Protein AF-A0A951B0Y8-F1 (afdb_monomer_lite)

Secondary structure (DSSP, 8-state):
--THHHHS-HHHHHHHHHHHHHHHHHHHHHHHHHSTTT-TTTTT------GGG---PPP------

Sequence (65 aa):
MWRIWLLFDPRRALVGLFIFLFVLALLIHFILLSTDRFNWLEGPHHTSVPAQMAPLPGAATAPAR

Structure (mmCIF, N/CA/C/O backbone):
data_AF-A0A951B0Y8-F1
#
_entry.id   AF-A0A951B0Y8-F1
#
loop_
_atom_site.group_PDB
_atom_site.id
_atom_site.type_symbol
_atom_site.label_atom_id
_atom_site.label_alt_id
_atom_site.label_comp_id
_atom_site.label_asym_id
_atom_site.label_entity_id
_atom_site.label_seq_id
_atom_site.pdbx_PDB_ins_code
_atom_site.Cartn_x
_atom_site.Cartn_y
_atom_site.Cartn_z
_atom_site.occupancy
_atom_site.B_iso_or_equiv
_atom_site.auth_seq_id
_atom_site.auth_comp_id
_atom_site.auth_asym_id
_atom_site.auth_atom_id
_atom_site.pdbx_PDB_model_num
ATOM 1 N N . MET A 1 1 ? 1.558 -0.519 26.817 1.00 65.62 1 MET A N 1
ATOM 2 C CA . MET A 1 1 ? 1.327 0.102 25.495 1.00 65.62 1 MET A CA 1
ATOM 3 C C . MET A 1 1 ? 0.281 -0.683 24.694 1.00 65.62 1 MET A C 1
ATOM 5 O O . MET A 1 1 ? 0.553 -1.149 23.604 1.00 65.62 1 MET A O 1
ATOM 9 N N . TRP A 1 2 ? -0.927 -0.850 25.240 1.00 69.06 2 TRP A N 1
ATOM 10 C CA . TRP A 1 2 ? -2.053 -1.517 24.557 1.00 69.06 2 TRP A CA 1
ATOM 11 C C . TRP A 1 2 ? -3.140 -0.513 24.136 1.00 69.06 2 TRP A C 1
ATOM 13 O O . TRP A 1 2 ? -3.931 -0.776 23.241 1.00 69.06 2 TRP A O 1
ATOM 23 N N . ARG A 1 3 ? -3.100 0.693 24.722 1.00 76.44 3 ARG A N 1
ATOM 24 C CA . ARG A 1 3 ? -3.992 1.823 24.430 1.00 76.44 3 ARG A CA 1
ATOM 25 C C . ARG A 1 3 ? -3.898 2.328 22.982 1.00 76.44 3 ARG A C 1
ATOM 27 O O . ARG A 1 3 ? -4.863 2.901 22.498 1.00 76.44 3 ARG A O 1
ATOM 34 N N . ILE A 1 4 ? -2.782 2.074 22.283 1.00 72.31 4 ILE A N 1
ATOM 35 C CA . ILE A 1 4 ? -2.632 2.399 20.850 1.00 72.31 4 ILE A CA 1
ATOM 36 C C . ILE A 1 4 ? -3.697 1.676 20.000 1.00 72.31 4 ILE A C 1
ATOM 38 O O . ILE A 1 4 ? -4.189 2.243 19.031 1.00 72.31 4 ILE A O 1
ATOM 42 N N . TRP A 1 5 ? -4.121 0.476 20.417 1.00 73.38 5 TRP A N 1
ATOM 43 C CA . TRP A 1 5 ? -5.140 -0.325 19.729 1.00 73.38 5 TRP A CA 1
ATOM 44 C C . TRP A 1 5 ? -6.580 0.136 20.003 1.00 73.38 5 TRP A C 1
ATOM 46 O O . TRP A 1 5 ? -7.494 -0.338 19.341 1.00 73.38 5 TRP A O 1
ATOM 56 N N . LEU A 1 6 ? -6.803 1.050 20.959 1.00 73.88 6 LEU A N 1
ATOM 57 C CA . LEU A 1 6 ? -8.115 1.690 21.145 1.00 73.88 6 LEU A CA 1
ATOM 58 C C . LEU A 1 6 ? -8.324 2.886 20.205 1.00 73.88 6 LEU A C 1
ATOM 60 O O . LEU A 1 6 ? -9.461 3.271 19.962 1.00 73.88 6 LEU A O 1
ATOM 64 N N . LEU A 1 7 ? -7.240 3.480 19.698 1.00 73.06 7 LEU A N 1
ATOM 65 C CA . LEU A 1 7 ? -7.279 4.592 18.741 1.00 73.06 7 LEU A CA 1
ATOM 66 C C . LEU A 1 7 ? -7.150 4.110 17.294 1.00 73.06 7 LEU A C 1
ATOM 68 O O . LEU A 1 7 ? -7.756 4.687 16.395 1.00 73.06 7 LEU A O 1
ATOM 72 N N . PHE A 1 8 ? -6.372 3.051 17.069 1.00 68.69 8 PHE A N 1
ATOM 73 C CA . PHE A 1 8 ? -6.166 2.466 15.753 1.00 68.69 8 PHE A CA 1
ATOM 74 C C . PHE A 1 8 ? -6.831 1.098 15.676 1.00 68.69 8 PHE A C 1
ATOM 76 O O . PHE A 1 8 ? -6.414 0.168 16.365 1.00 68.69 8 PHE A O 1
ATOM 83 N N . ASP A 1 9 ? -7.831 0.972 14.796 1.00 83.31 9 ASP A N 1
ATOM 84 C CA . ASP A 1 9 ? -8.451 -0.311 14.467 1.00 83.31 9 ASP A CA 1
ATOM 85 C C . ASP A 1 9 ? -7.359 -1.325 14.074 1.00 83.31 9 ASP A C 1
ATOM 87 O O . ASP A 1 9 ? -6.704 -1.133 13.038 1.00 83.31 9 ASP A O 1
ATOM 91 N N . PRO A 1 10 ? -7.178 -2.424 14.835 1.00 80.06 10 PRO A N 1
ATOM 92 C CA . PRO A 1 10 ? -6.075 -3.366 14.664 1.00 80.06 10 PRO A CA 1
ATOM 93 C C . PRO A 1 10 ? -5.877 -3.827 13.225 1.00 80.06 10 PRO A C 1
ATOM 95 O O . PRO A 1 10 ? -4.767 -3.932 12.704 1.00 80.06 10 PRO A O 1
ATOM 98 N N . ARG A 1 11 ? -7.008 -4.075 12.567 1.00 84.19 11 ARG A N 1
ATOM 99 C CA . ARG A 1 11 ? -7.082 -4.564 11.199 1.00 84.19 11 ARG A CA 1
ATOM 100 C C . ARG A 1 11 ? -6.582 -3.523 10.202 1.00 84.19 11 ARG A C 1
ATOM 102 O O . ARG A 1 11 ? -5.838 -3.867 9.294 1.00 84.19 11 ARG A O 1
ATOM 109 N N . ARG A 1 12 ? -6.961 -2.255 10.376 1.00 85.50 12 ARG A N 1
ATOM 110 C CA . ARG A 1 12 ? -6.564 -1.164 9.475 1.00 85.50 12 ARG A CA 1
ATOM 111 C C . ARG A 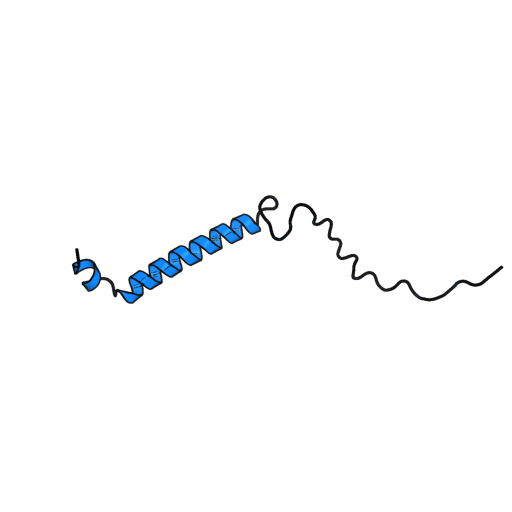1 12 ? -5.084 -0.836 9.610 1.00 85.50 12 ARG A C 1
ATOM 113 O O . ARG A 1 12 ? -4.443 -0.609 8.594 1.00 85.50 12 ARG A O 1
ATOM 120 N N . ALA A 1 13 ? -4.538 -0.864 10.825 1.00 85.62 13 ALA A N 1
ATOM 121 C CA . ALA A 1 13 ? -3.112 -0.636 11.048 1.00 85.62 13 ALA A CA 1
ATOM 122 C C . ALA A 1 13 ? -2.248 -1.717 10.374 1.00 85.62 13 ALA A C 1
ATOM 124 O O . ALA A 1 13 ? -1.304 -1.388 9.658 1.00 85.62 13 ALA A O 1
ATOM 125 N N . LEU A 1 14 ? -2.609 -2.997 10.532 1.00 86.69 14 LEU A N 1
ATOM 126 C CA . LEU A 1 14 ? -1.904 -4.106 9.880 1.00 86.69 14 LEU A CA 1
ATOM 127 C C . LEU A 1 14 ? -2.029 -4.052 8.354 1.00 86.69 14 LEU A C 1
ATOM 129 O O . LEU A 1 14 ? -1.032 -4.209 7.656 1.00 86.69 14 LEU A O 1
ATOM 133 N N . VAL A 1 15 ? -3.229 -3.786 7.831 1.00 91.81 15 VAL A N 1
ATOM 134 C CA . VAL A 1 15 ? -3.461 -3.669 6.383 1.00 91.81 15 VAL A CA 1
ATOM 135 C C . VAL A 1 15 ? -2.727 -2.461 5.799 1.00 91.81 15 VAL A C 1
ATOM 137 O O . VAL A 1 15 ? -2.086 -2.591 4.763 1.00 91.81 15 VAL A O 1
ATOM 140 N N . GLY A 1 16 ? -2.759 -1.306 6.468 1.00 91.19 16 GLY A N 1
ATOM 141 C CA . GLY A 1 16 ? -2.045 -0.103 6.040 1.00 91.19 16 GLY A CA 1
ATOM 142 C C . GLY A 1 16 ? -0.533 -0.309 6.006 1.00 91.19 16 GLY A C 1
ATOM 143 O O . GLY A 1 16 ? 0.104 0.065 5.027 1.00 91.19 16 GLY A O 1
ATOM 144 N N . LEU A 1 17 ? 0.026 -0.977 7.020 1.00 90.56 17 LEU A N 1
ATOM 145 C CA . LEU A 1 17 ? 1.434 -1.367 7.040 1.00 90.56 17 LEU A CA 1
ATOM 146 C C . LEU A 1 17 ? 1.754 -2.304 5.865 1.00 90.56 17 LEU A C 1
ATOM 148 O O . LEU A 1 17 ? 2.661 -2.022 5.092 1.00 90.56 17 LEU A O 1
ATOM 152 N N . PHE A 1 18 ? 0.978 -3.372 5.673 1.00 92.31 18 PHE A N 1
ATOM 153 C CA . PHE A 1 18 ? 1.191 -4.311 4.567 1.00 92.31 18 PHE A CA 1
ATOM 154 C C . PHE A 1 18 ? 1.134 -3.633 3.198 1.00 92.31 18 PHE A C 1
ATOM 156 O O . PHE A 1 18 ? 2.028 -3.839 2.383 1.00 92.31 18 PHE A O 1
ATOM 163 N N . ILE A 1 19 ? 0.117 -2.804 2.954 1.00 96.31 19 ILE A N 1
ATOM 164 C CA . ILE A 1 19 ? -0.033 -2.077 1.690 1.00 96.31 19 ILE A CA 1
ATOM 165 C C . ILE A 1 19 ? 1.124 -1.098 1.507 1.00 96.31 19 ILE A C 1
ATOM 167 O O . ILE A 1 19 ? 1.690 -1.041 0.422 1.00 96.31 19 ILE A O 1
ATOM 171 N N . PHE A 1 20 ? 1.516 -0.365 2.550 1.00 93.75 20 PHE A N 1
ATOM 172 C CA . PHE A 1 20 ? 2.636 0.568 2.479 1.00 93.75 20 PHE A CA 1
ATOM 173 C C . PHE A 1 20 ? 3.937 -0.138 2.084 1.00 93.75 20 PHE A C 1
ATOM 175 O O . PHE A 1 20 ? 4.584 0.272 1.121 1.00 93.75 20 PHE A O 1
ATOM 182 N N . LEU A 1 21 ? 4.293 -1.229 2.773 1.00 94.56 21 LEU A N 1
ATOM 183 C CA . LEU A 1 21 ? 5.491 -2.000 2.435 1.00 94.56 21 LEU A CA 1
ATOM 184 C C . LEU A 1 21 ? 5.387 -2.633 1.043 1.00 94.56 21 LEU A C 1
ATOM 186 O O . LEU A 1 21 ? 6.377 -2.660 0.319 1.00 94.56 21 LEU A O 1
ATOM 190 N N . PHE A 1 22 ? 4.211 -3.120 0.652 1.00 96.19 22 PHE A N 1
ATOM 191 C CA . PHE A 1 22 ? 4.006 -3.747 -0.652 1.00 96.19 22 P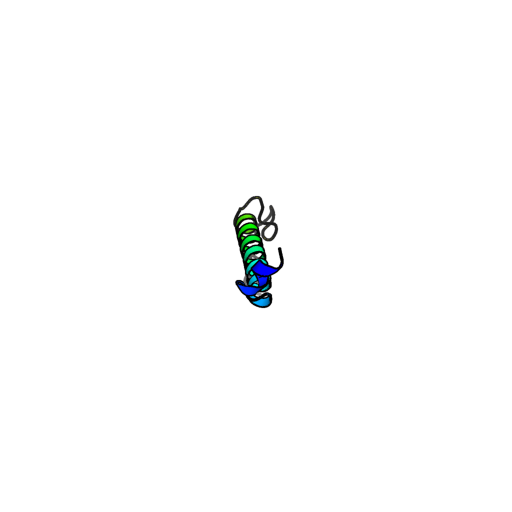HE A CA 1
ATOM 192 C C . PHE A 1 22 ? 4.133 -2.745 -1.805 1.00 96.19 22 PHE A C 1
ATOM 194 O O . PHE A 1 22 ? 4.852 -3.000 -2.768 1.00 96.19 22 PHE A O 1
ATOM 201 N N . VAL A 1 23 ? 3.493 -1.579 -1.689 1.00 96.50 23 VAL A N 1
ATOM 202 C CA . VAL A 1 23 ? 3.609 -0.493 -2.671 1.00 96.50 23 VAL A CA 1
ATOM 203 C C . VAL A 1 23 ? 5.055 -0.017 -2.753 1.00 96.50 23 VAL A C 1
ATOM 205 O O . VAL A 1 23 ? 5.577 0.115 -3.856 1.00 96.50 23 VAL A O 1
ATOM 208 N N . LEU A 1 24 ? 5.726 0.174 -1.613 1.00 95.62 24 LEU A N 1
ATOM 209 C CA . LEU A 1 24 ? 7.137 0.556 -1.577 1.00 95.62 24 LEU A CA 1
ATOM 210 C C . LEU A 1 24 ? 8.028 -0.488 -2.267 1.00 95.62 24 LEU A C 1
ATOM 212 O O . LEU A 1 24 ? 8.908 -0.121 -3.044 1.00 95.62 24 LEU A O 1
ATOM 216 N N . ALA A 1 25 ? 7.777 -1.778 -2.034 1.00 94.62 25 ALA A N 1
ATOM 217 C CA . ALA A 1 25 ? 8.506 -2.859 -2.684 1.00 94.62 25 ALA A CA 1
ATOM 218 C C . ALA A 1 25 ? 8.319 -2.821 -4.204 1.00 94.62 25 ALA A C 1
ATOM 220 O O . ALA A 1 25 ? 9.313 -2.828 -4.929 1.00 94.62 25 ALA A O 1
ATOM 221 N N . LEU A 1 26 ? 7.078 -2.724 -4.691 1.00 94.44 26 LEU A N 1
ATOM 222 C CA . LEU A 1 26 ? 6.804 -2.616 -6.124 1.00 94.44 26 LEU A CA 1
ATOM 223 C C . LEU A 1 26 ? 7.490 -1.391 -6.729 1.00 94.44 26 LEU A C 1
ATOM 225 O O . LEU A 1 26 ? 8.160 -1.522 -7.744 1.00 94.44 26 LEU A O 1
ATOM 229 N N . LEU A 1 27 ? 7.393 -0.227 -6.089 1.00 94.88 27 LEU A N 1
ATOM 230 C CA . LEU A 1 27 ? 7.985 1.019 -6.575 1.00 94.88 27 LEU A CA 1
ATOM 231 C C . LEU A 1 27 ? 9.505 0.876 -6.773 1.00 94.88 27 LEU A C 1
ATOM 233 O O . LEU A 1 27 ? 10.023 1.239 -7.827 1.00 94.88 27 LEU A O 1
ATOM 237 N N . ILE A 1 28 ? 10.204 0.251 -5.819 1.00 91.69 28 ILE A N 1
ATOM 238 C CA . ILE A 1 28 ? 11.637 -0.058 -5.944 1.00 91.69 28 ILE A CA 1
ATOM 239 C C . ILE A 1 28 ? 11.888 -1.039 -7.099 1.00 91.69 28 ILE A C 1
ATOM 241 O O . ILE A 1 28 ? 12.764 -0.793 -7.923 1.00 91.69 28 ILE A O 1
ATOM 245 N N . HIS A 1 29 ? 11.110 -2.120 -7.212 1.00 88.31 29 HIS A N 1
ATOM 246 C CA . HIS A 1 29 ? 11.286 -3.101 -8.291 1.00 88.31 29 HIS A CA 1
ATOM 247 C C . HIS A 1 29 ? 11.069 -2.479 -9.673 1.00 88.31 29 HIS A C 1
ATOM 249 O O . HIS A 1 29 ? 11.875 -2.710 -10.569 1.00 88.31 29 HIS A O 1
ATOM 255 N N . PHE A 1 30 ? 10.033 -1.654 -9.841 1.00 85.56 30 PHE A N 1
ATOM 256 C CA . PHE A 1 30 ? 9.761 -0.938 -11.087 1.00 85.56 30 PHE A CA 1
ATOM 257 C C . PHE A 1 30 ? 10.895 0.025 -11.458 1.00 85.56 30 PHE A C 1
ATOM 259 O O . PHE A 1 30 ? 11.229 0.125 -12.633 1.00 85.56 30 PHE A O 1
ATOM 266 N N . ILE A 1 31 ? 11.537 0.685 -10.487 1.00 86.88 31 ILE A N 1
ATOM 267 C CA . ILE A 1 31 ? 12.718 1.527 -10.742 1.00 86.88 31 ILE A CA 1
ATOM 268 C C . ILE A 1 31 ? 13.902 0.685 -11.239 1.00 86.88 31 ILE A C 1
ATOM 270 O O . ILE A 1 31 ? 14.566 1.065 -12.206 1.00 86.88 31 ILE A O 1
ATOM 274 N N . LEU A 1 32 ? 14.163 -0.464 -10.608 1.00 85.25 32 LEU A N 1
ATOM 275 C CA . LEU A 1 32 ? 15.243 -1.359 -11.029 1.00 85.25 32 LEU A CA 1
ATOM 276 C C . LEU A 1 32 ? 14.976 -1.941 -12.424 1.00 85.25 32 LEU A C 1
ATOM 278 O O . LEU A 1 32 ? 15.866 -1.896 -13.269 1.00 85.25 32 LEU A O 1
ATOM 282 N N . LEU A 1 33 ? 13.751 -2.408 -12.688 1.00 82.50 33 LEU A N 1
ATOM 283 C CA . LEU A 1 33 ? 13.337 -2.883 -14.011 1.00 82.50 33 LEU A CA 1
ATOM 284 C C . LEU A 1 33 ? 13.347 -1.773 -15.065 1.00 82.50 33 LEU A C 1
ATOM 286 O O . LEU A 1 33 ? 13.671 -2.037 -16.208 1.00 82.50 33 LEU A O 1
ATOM 290 N N . SER A 1 34 ? 13.019 -0.528 -14.727 1.00 73.56 34 SER A N 1
ATOM 291 C CA . SER A 1 34 ? 13.052 0.567 -15.706 1.00 73.56 34 SER A CA 1
ATOM 292 C C . SER A 1 34 ? 14.477 0.972 -16.104 1.00 73.56 34 SER A C 1
ATOM 294 O O . SER A 1 34 ? 14.645 1.717 -17.068 1.00 73.56 34 SER A O 1
ATOM 296 N N . THR A 1 35 ? 15.498 0.537 -15.363 1.00 72.75 35 THR A N 1
ATOM 297 C CA . THR A 1 35 ? 16.888 0.936 -15.597 1.00 72.75 35 THR A CA 1
ATOM 298 C C . THR A 1 35 ? 17.597 -0.094 -16.474 1.00 72.75 35 THR A C 1
ATOM 300 O O . THR A 1 35 ? 17.717 -1.247 -16.078 1.00 72.75 35 THR A O 1
ATOM 303 N N . ASP A 1 36 ? 18.152 0.338 -17.611 1.00 65.56 36 ASP A N 1
ATOM 304 C CA . ASP A 1 36 ? 18.843 -0.494 -18.624 1.00 65.56 36 ASP A CA 1
ATOM 305 C C . ASP A 1 36 ? 19.839 -1.520 -18.037 1.00 65.56 36 ASP A C 1
ATOM 307 O O . ASP A 1 36 ? 19.893 -2.673 -18.449 1.00 65.56 36 ASP A O 1
ATOM 311 N N . ARG A 1 37 ? 20.565 -1.139 -16.978 1.00 64.31 37 ARG A N 1
ATOM 312 C CA . ARG A 1 37 ? 21.567 -1.992 -16.317 1.00 64.31 37 ARG A CA 1
ATOM 313 C C . ARG A 1 37 ? 20.997 -3.028 -15.335 1.00 64.31 37 ARG A C 1
ATOM 315 O O . ARG A 1 37 ? 21.643 -4.045 -15.097 1.00 64.31 37 ARG A O 1
ATOM 322 N N . PHE A 1 38 ? 19.852 -2.755 -14.712 1.00 66.31 38 PHE A N 1
ATOM 323 C CA . PHE A 1 38 ? 19.255 -3.609 -13.672 1.00 66.31 38 PHE A CA 1
ATOM 324 C C . PHE A 1 38 ? 17.949 -4.272 -14.125 1.00 66.31 38 PHE A C 1
ATOM 326 O O . PHE A 1 38 ? 17.356 -5.040 -13.366 1.00 66.31 38 PHE A O 1
ATOM 333 N N . ASN A 1 39 ? 17.530 -4.020 -15.367 1.00 69.00 39 ASN A N 1
ATOM 334 C CA . ASN A 1 39 ? 16.415 -4.684 -16.011 1.00 69.00 39 ASN A CA 1
ATOM 335 C C . ASN A 1 39 ? 16.786 -6.136 -16.329 1.00 69.00 39 ASN A C 1
ATOM 337 O O . ASN A 1 39 ? 17.270 -6.475 -17.408 1.00 69.00 39 ASN A O 1
ATOM 341 N N . TRP A 1 40 ? 16.552 -7.013 -15.358 1.00 67.88 40 TRP A N 1
ATOM 342 C CA . TRP A 1 40 ? 16.772 -8.448 -15.520 1.00 67.88 40 TRP A CA 1
ATOM 343 C C . TRP A 1 40 ? 15.779 -9.110 -16.488 1.00 67.88 40 TRP A C 1
ATOM 345 O O . TRP A 1 40 ? 15.946 -10.286 -16.797 1.00 67.88 40 TRP A O 1
ATOM 355 N N . LEU A 1 41 ? 14.734 -8.399 -16.923 1.00 67.25 41 LEU A N 1
ATOM 356 C CA . LEU A 1 41 ? 13.756 -8.894 -17.889 1.00 67.25 41 LEU A CA 1
ATOM 357 C C . LEU A 1 41 ? 14.251 -8.719 -19.331 1.00 67.25 41 LEU A C 1
ATOM 359 O O . LEU A 1 41 ? 13.984 -9.575 -20.164 1.00 67.25 41 LEU A O 1
ATOM 363 N N . G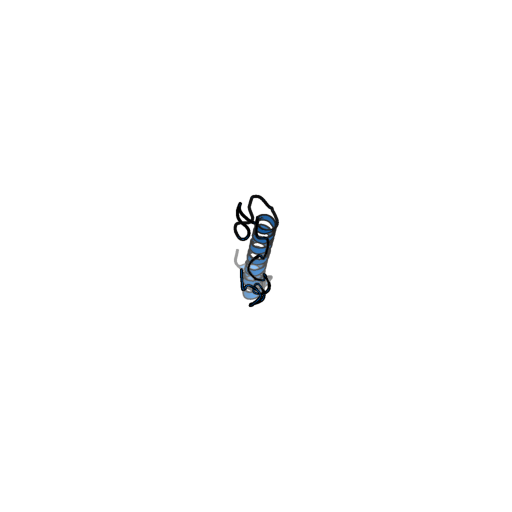LU A 1 42 ? 14.983 -7.634 -19.593 1.00 62.19 42 GLU A N 1
ATOM 364 C CA . GLU A 1 42 ? 15.538 -7.309 -20.913 1.00 62.19 42 GLU A CA 1
ATOM 365 C C . GLU A 1 42 ? 16.973 -7.849 -21.081 1.00 62.19 42 GLU A C 1
ATOM 367 O O . GLU A 1 42 ? 17.364 -8.248 -22.167 1.00 62.19 42 GLU A O 1
ATOM 372 N N . GLY A 1 43 ? 17.770 -7.950 -20.009 1.00 57.41 43 GLY A N 1
ATOM 373 C CA . GLY A 1 43 ? 19.123 -8.525 -20.053 1.00 57.41 43 GLY A CA 1
ATOM 374 C C . GLY A 1 43 ? 20.109 -7.825 -21.024 1.00 57.41 43 GLY A C 1
ATOM 375 O O . GLY A 1 43 ? 19.739 -6.971 -21.822 1.00 57.41 43 GLY A O 1
ATOM 376 N N . PRO A 1 44 ? 21.411 -8.172 -21.012 1.00 56.53 44 PRO A N 1
ATOM 377 C CA . PRO A 1 44 ? 22.440 -7.504 -21.832 1.00 56.53 44 PRO A CA 1
ATOM 378 C C . PRO A 1 44 ? 22.306 -7.689 -23.359 1.00 56.53 44 PRO A C 1
ATOM 380 O O . PRO A 1 44 ? 23.203 -7.299 -24.104 1.00 56.53 44 PRO A O 1
ATOM 383 N N . HIS A 1 45 ? 21.240 -8.334 -23.839 1.00 54.38 45 HIS A N 1
ATOM 384 C CA . HIS A 1 45 ? 21.130 -8.842 -25.204 1.00 54.38 45 HIS A CA 1
ATOM 385 C C . HIS A 1 45 ? 19.737 -8.648 -25.798 1.00 54.38 45 HIS A C 1
ATOM 387 O O . HIS A 1 45 ? 19.138 -9.592 -26.298 1.00 54.38 45 HIS A O 1
ATOM 393 N N . HIS A 1 46 ? 19.245 -7.414 -25.844 1.00 52.78 46 HIS A N 1
ATOM 394 C CA . HIS A 1 46 ? 18.197 -7.060 -26.799 1.00 52.78 46 HIS A CA 1
ATOM 395 C C . HIS A 1 46 ? 18.785 -6.246 -27.955 1.00 52.78 46 HIS A C 1
ATOM 397 O O . HIS A 1 46 ? 18.426 -5.115 -28.252 1.00 52.78 46 HIS A O 1
ATOM 403 N N . THR A 1 47 ? 19.646 -6.933 -28.710 1.00 52.31 47 THR A N 1
ATOM 404 C CA . THR A 1 47 ? 19.570 -6.898 -30.177 1.00 52.31 47 THR A CA 1
ATOM 405 C C . THR A 1 47 ? 18.408 -7.796 -30.628 1.00 52.31 47 THR A C 1
ATOM 407 O O . THR A 1 47 ? 18.572 -8.662 -31.480 1.00 52.31 47 THR A O 1
ATOM 410 N N . SER A 1 48 ? 17.221 -7.657 -30.036 1.00 55.41 48 SER A N 1
ATOM 411 C CA . SER A 1 48 ? 16.024 -8.339 -30.514 1.00 55.41 48 SER A CA 1
ATOM 412 C C . SER A 1 48 ? 15.320 -7.408 -31.491 1.00 55.41 48 SER A C 1
ATOM 414 O O . SER A 1 48 ? 14.288 -6.801 -31.205 1.00 55.41 48 SER A O 1
ATOM 416 N N . VAL A 1 49 ? 15.885 -7.313 -32.692 1.00 55.84 49 VAL A N 1
ATOM 417 C CA . VAL A 1 49 ? 15.025 -7.156 -33.864 1.00 55.84 49 VAL A CA 1
ATOM 418 C C . VAL A 1 49 ? 14.025 -8.314 -33.771 1.00 55.84 49 VAL A C 1
ATOM 420 O O . VAL A 1 49 ? 14.477 -9.455 -33.632 1.00 55.84 49 VAL A O 1
ATOM 423 N N . PRO A 1 50 ? 12.701 -8.096 -33.815 1.00 55.78 50 PRO A N 1
ATOM 424 C CA . PRO A 1 50 ? 11.744 -9.188 -33.918 1.00 55.78 50 PRO A CA 1
AT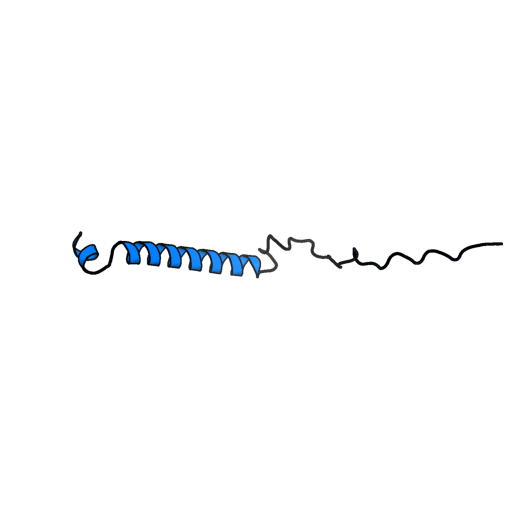OM 425 C C . PRO A 1 50 ? 11.855 -9.781 -35.334 1.00 55.78 50 PRO A C 1
ATOM 427 O O . PRO A 1 50 ? 10.978 -9.626 -36.173 1.00 55.78 50 PRO A O 1
ATOM 430 N N . ALA A 1 51 ? 12.975 -10.442 -35.633 1.00 58.88 51 ALA A N 1
ATOM 431 C CA . ALA A 1 51 ? 13.268 -11.054 -36.924 1.00 58.88 51 ALA A CA 1
ATOM 432 C C . ALA A 1 51 ? 12.481 -12.359 -37.135 1.00 58.88 51 ALA A C 1
ATOM 434 O O . ALA A 1 51 ? 12.504 -12.929 -38.220 1.00 58.88 51 ALA A O 1
ATOM 435 N N . GLN A 1 52 ? 11.741 -12.823 -36.123 1.00 57.78 52 GLN A N 1
ATOM 436 C CA . GLN A 1 52 ? 10.881 -14.002 -36.238 1.00 57.78 52 GLN A CA 1
ATOM 437 C C . GLN A 1 52 ? 9.508 -13.728 -36.865 1.00 57.78 52 GLN A C 1
ATOM 439 O O . GLN A 1 52 ? 8.744 -14.666 -37.069 1.00 57.78 52 GLN A O 1
ATOM 444 N N . MET A 1 53 ? 9.219 -12.479 -37.244 1.00 58.41 53 MET A N 1
ATOM 445 C CA . MET A 1 53 ? 8.160 -12.153 -38.205 1.00 58.41 53 MET A CA 1
ATOM 446 C C . MET A 1 53 ? 8.768 -11.691 -39.536 1.00 58.41 53 MET A C 1
ATOM 448 O O . MET A 1 53 ? 8.317 -10.721 -40.136 1.00 58.41 53 MET A O 1
ATOM 452 N N . ALA A 1 54 ? 9.816 -12.368 -40.013 1.00 61.38 54 ALA A N 1
ATOM 453 C CA . ALA A 1 54 ? 10.149 -12.288 -41.428 1.00 61.38 54 ALA A CA 1
ATOM 454 C C . ALA A 1 54 ? 9.008 -12.968 -42.211 1.00 61.38 54 ALA A C 1
ATOM 456 O O . ALA A 1 54 ? 8.718 -14.139 -41.937 1.00 61.38 54 ALA A O 1
ATOM 457 N N . PRO A 1 55 ? 8.326 -12.280 -43.149 1.00 62.25 55 PRO A N 1
ATOM 458 C CA . PRO A 1 55 ? 7.415 -12.960 -44.056 1.00 62.25 55 PRO A CA 1
ATOM 459 C C . PRO A 1 55 ? 8.208 -14.068 -44.752 1.00 62.25 55 PRO A C 1
ATOM 461 O O . PRO A 1 55 ? 9.322 -13.834 -45.224 1.00 62.25 55 PRO A O 1
ATOM 464 N N . LEU A 1 56 ? 7.651 -15.281 -44.735 1.00 64.75 56 LEU A N 1
ATOM 465 C CA . LEU A 1 56 ? 8.209 -16.461 -45.393 1.00 64.75 56 LEU A CA 1
ATOM 466 C C . LEU A 1 56 ? 8.764 -16.057 -46.771 1.00 64.75 56 LEU A C 1
ATOM 468 O O . LEU A 1 56 ? 8.016 -15.446 -47.543 1.00 64.75 56 LEU A O 1
ATOM 472 N N . PRO A 1 57 ? 10.043 -16.344 -47.088 1.00 60.75 57 PRO A N 1
ATOM 473 C CA . PRO A 1 57 ? 10.584 -16.016 -48.395 1.00 60.75 57 PRO A CA 1
ATOM 474 C C . PRO A 1 57 ? 9.723 -16.722 -49.440 1.00 60.75 57 PRO A C 1
ATOM 476 O O . PRO A 1 57 ? 9.506 -17.933 -49.361 1.00 60.75 57 PRO A O 1
ATOM 479 N N . GLY A 1 58 ? 9.170 -15.926 -50.356 1.00 60.88 58 GLY A N 1
ATOM 480 C CA . GLY A 1 58 ? 8.252 -16.382 -51.388 1.00 60.88 58 GLY A CA 1
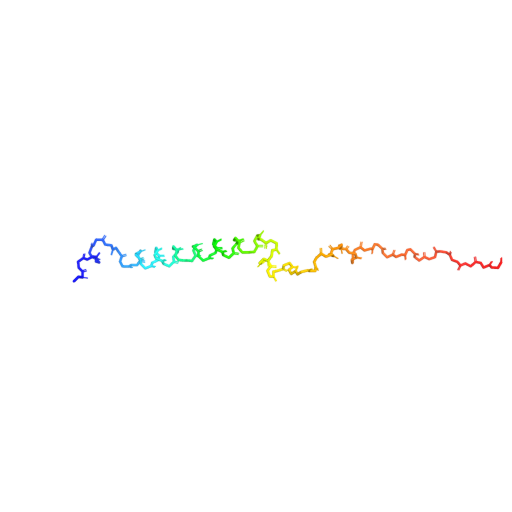ATOM 481 C C . GLY A 1 58 ? 8.797 -17.621 -52.087 1.00 60.88 58 GLY A C 1
ATOM 482 O O . GLY A 1 58 ? 9.909 -17.622 -52.615 1.00 60.88 58 GLY A O 1
ATOM 483 N N . ALA A 1 59 ? 8.006 -18.689 -52.054 1.00 62.16 59 ALA A N 1
ATOM 484 C CA . ALA A 1 59 ? 8.228 -19.843 -52.898 1.00 62.16 59 ALA A CA 1
ATOM 485 C C . ALA A 1 59 ? 8.206 -19.407 -54.372 1.00 62.16 59 ALA A C 1
ATOM 487 O O . ALA A 1 59 ? 7.301 -18.683 -54.781 1.00 62.16 59 ALA A O 1
ATOM 488 N N . ALA A 1 60 ? 9.164 -19.941 -55.138 1.00 59.81 60 ALA A N 1
ATOM 489 C CA . ALA A 1 60 ? 9.306 -19.845 -56.594 1.00 59.81 60 ALA A CA 1
ATOM 490 C C . ALA A 1 60 ? 9.678 -18.436 -57.102 1.00 59.81 60 ALA A C 1
ATOM 492 O O . ALA A 1 60 ? 8.954 -17.472 -56.916 1.00 59.81 60 ALA A O 1
ATOM 493 N N . THR A 1 61 ? 10.813 -18.247 -57.774 1.00 57.12 61 THR A N 1
ATOM 494 C CA . THR A 1 61 ? 11.088 -18.851 -59.084 1.00 57.12 61 THR A CA 1
ATOM 495 C C . THR A 1 61 ? 12.585 -19.083 -59.335 1.00 57.12 61 THR A C 1
ATOM 497 O O . THR A 1 61 ? 13.351 -18.133 -59.477 1.00 57.12 61 THR A O 1
ATOM 500 N N . ALA A 1 62 ? 12.982 -20.345 -59.495 1.00 60.72 62 ALA A N 1
ATOM 501 C CA . ALA A 1 62 ? 14.129 -20.742 -60.314 1.00 60.72 62 ALA A CA 1
ATOM 502 C C . ALA A 1 62 ? 13.761 -22.061 -61.008 1.00 60.72 62 ALA A C 1
ATOM 504 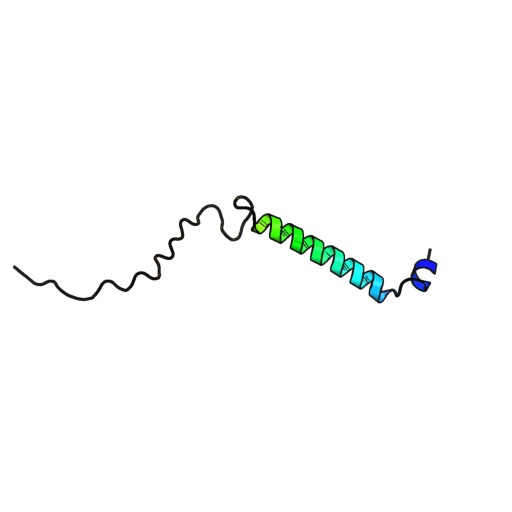O O . ALA A 1 62 ? 13.514 -23.061 -60.332 1.00 60.72 62 ALA A O 1
ATOM 505 N N . PRO A 1 63 ? 13.562 -22.035 -62.332 1.00 53.12 63 PRO A N 1
ATOM 506 C CA . PRO A 1 63 ? 14.447 -22.792 -63.229 1.00 53.12 63 PRO A CA 1
ATOM 507 C C . PRO A 1 63 ? 14.673 -22.007 -64.545 1.00 53.12 63 PRO A C 1
ATOM 509 O O . PRO A 1 63 ? 13.891 -21.129 -64.876 1.00 53.12 63 PRO A O 1
ATOM 512 N N . ALA A 1 64 ? 15.648 -22.238 -65.414 1.00 52.41 64 ALA A N 1
ATOM 513 C CA . ALA A 1 64 ? 16.832 -23.075 -65.496 1.00 52.41 64 ALA A CA 1
ATOM 514 C C . ALA A 1 64 ? 17.569 -22.631 -66.782 1.00 52.41 64 ALA A C 1
ATOM 516 O O . ALA A 1 64 ? 16.898 -22.261 -67.741 1.00 52.41 64 ALA A O 1
ATOM 517 N N . ARG A 1 65 ? 18.895 -22.824 -66.798 1.00 47.25 65 ARG A N 1
ATOM 518 C CA . ARG A 1 65 ? 19.770 -23.004 -67.975 1.00 47.25 65 ARG A CA 1
ATOM 519 C C . ARG A 1 65 ? 20.087 -21.807 -68.875 1.00 47.25 65 ARG A C 1
ATOM 521 O O . ARG A 1 65 ? 19.165 -21.172 -69.417 1.00 47.25 65 ARG A O 1
#

pLDDT: mean 73.04, std 14.82, range [47.25, 96.5]

Foldseek 3Di:
DCCVCVVDPPVCVVVVVVVVVVVVVVVVVVVLCVDPVSVPVCPPDPVPPVCVPPPDDDDDDDDDD

Radius of gyration: 27.67 Å; chains: 1; bounding box: 31×28×94 Å